Protein AF-A0A3D4EHJ5-F1 (afdb_monomer_lite)

Secondary structure (DSSP, 8-state):
-TTTS-SSHHHHHHHHHHHHHHHHHHHHHTTTT-SS-HHHHHHHH-TTSTTTT-HHHHHHH--HHHHHHHHHHTTHHHHHHHHHHHHH---HHHHH-GGGHHHHHHHHHHHHHHHHHHHHHT--HHHHHHHHHHTTT---

Foldseek 3Di:
DCPPVVDVVVPPVVVVVLVVQQVVQCVVVVQQAGQAHVVLVVLCCDPPHPCPVPVVSCVVRHHNVSVVCVCVVVCNVVVVVVVVVVVVDDCVVCVVDVVVVVVLVVLLVLLVVQLVVCVVVPDDNVVSNVRSVVSSVDDD

Radius of gyration: 19.11 Å; chains: 1; bounding box: 41×40×54 Å

Structure (mmCIF, N/CA/C/O backbone):
data_AF-A0A3D4EHJ5-F1
#
_entry.id   AF-A0A3D4EHJ5-F1
#
loop_
_atom_site.group_PDB
_atom_site.id
_atom_site.type_symbol
_atom_site.label_atom_id
_atom_site.label_alt_id
_atom_site.label_comp_id
_atom_site.label_asym_id
_atom_site.label_entity_id
_atom_site.label_seq_id
_atom_site.pdbx_PDB_ins_code
_atom_site.Cartn_x
_atom_site.Cartn_y
_atom_site.Cartn_z
_atom_site.occupancy
_atom_site.B_iso_or_equiv
_atom_site.auth_seq_id
_atom_site.auth_comp_id
_atom_site.auth_asym_id
_atom_site.auth_atom_id
_atom_site.pdbx_PDB_model_num
ATOM 1 N N . LEU A 1 1 ? -5.462 16.571 -2.598 1.00 85.75 1 LEU A N 1
ATOM 2 C CA . LEU A 1 1 ? -6.104 15.767 -1.530 1.00 85.75 1 LEU A CA 1
ATOM 3 C C . LEU A 1 1 ? -5.273 15.781 -0.246 1.00 85.75 1 LEU A C 1
ATOM 5 O O . LEU A 1 1 ? -5.742 16.367 0.719 1.00 85.75 1 LEU A O 1
ATOM 9 N N . GLY A 1 2 ? -4.035 15.278 -0.251 1.00 88.88 2 GLY A N 1
ATOM 10 C CA . GLY A 1 2 ? -3.183 15.242 0.952 1.00 88.88 2 GLY A CA 1
ATOM 11 C C . GLY A 1 2 ? -2.694 16.601 1.470 1.00 88.88 2 GLY A C 1
ATOM 12 O O . GLY A 1 2 ? -2.501 16.754 2.664 1.00 88.88 2 GLY A O 1
ATOM 13 N N . ILE A 1 3 ? -2.567 17.625 0.616 1.00 92.56 3 ILE A N 1
ATOM 14 C CA . ILE A 1 3 ? -2.065 18.952 1.035 1.00 92.56 3 ILE A CA 1
ATOM 15 C C . ILE A 1 3 ? -3.194 19.837 1.585 1.00 92.56 3 ILE A C 1
ATOM 17 O O . ILE A 1 3 ? -3.221 20.167 2.765 1.00 92.56 3 ILE A O 1
ATOM 21 N N . VAL A 1 4 ? -4.161 20.202 0.734 1.00 95.25 4 VAL A N 1
ATOM 22 C CA . VAL A 1 4 ? -5.230 21.150 1.109 1.00 95.25 4 VAL A CA 1
ATOM 23 C C . VAL A 1 4 ? -6.255 20.520 2.053 1.00 95.25 4 VAL A C 1
ATOM 25 O O . VAL A 1 4 ? -6.638 21.137 3.039 1.00 95.25 4 VAL A O 1
ATOM 28 N N . LYS A 1 5 ? -6.698 19.287 1.765 1.00 95.06 5 LYS A N 1
ATOM 29 C CA . LYS A 1 5 ? -7.722 18.592 2.566 1.00 95.06 5 LYS A CA 1
ATOM 30 C C . LYS A 1 5 ? -7.140 17.700 3.669 1.00 95.06 5 LYS A C 1
ATOM 32 O O . LYS A 1 5 ? -7.907 17.176 4.463 1.00 95.06 5 LYS A O 1
ATOM 37 N N . LYS A 1 6 ? -5.812 17.535 3.724 1.00 92.69 6 LYS A N 1
ATOM 38 C CA . LYS A 1 6 ? -5.093 16.773 4.762 1.00 92.69 6 LYS A CA 1
ATOM 39 C C . LYS A 1 6 ? -5.579 15.329 4.965 1.00 92.69 6 LYS A C 1
ATOM 41 O O . LYS A 1 6 ? -5.485 14.802 6.068 1.00 92.69 6 LYS A O 1
ATOM 46 N N . TYR A 1 7 ? -6.055 14.678 3.904 1.00 92.06 7 TYR A N 1
ATOM 47 C CA . TYR A 1 7 ? -6.291 13.232 3.931 1.00 92.06 7 TYR A CA 1
ATOM 48 C C . TYR A 1 7 ? -4.949 12.499 3.867 1.00 92.06 7 TYR A C 1
ATOM 50 O O . TYR A 1 7 ? -4.228 12.665 2.883 1.00 92.06 7 TYR A O 1
ATOM 58 N N . GLU A 1 8 ? -4.621 11.759 4.930 1.00 91.69 8 GLU A N 1
ATOM 59 C CA . GLU A 1 8 ? -3.414 10.925 5.081 1.00 91.69 8 GLU A CA 1
ATOM 60 C C . GLU A 1 8 ? -2.140 11.534 4.463 1.00 91.69 8 GLU A C 1
ATOM 62 O O . GLU A 1 8 ? -1.487 10.920 3.617 1.00 91.69 8 GLU A O 1
ATOM 67 N N . PRO A 1 9 ? -1.760 12.767 4.853 1.00 91.38 9 PRO A N 1
ATOM 68 C CA . PRO A 1 9 ? -0.708 13.525 4.175 1.00 91.38 9 PRO A CA 1
ATOM 69 C C . PRO A 1 9 ? 0.658 12.832 4.207 1.00 91.38 9 PRO A C 1
ATOM 71 O O . PRO A 1 9 ? 1.464 13.062 3.309 1.00 91.38 9 PRO A O 1
ATOM 74 N N . LEU A 1 10 ? 0.908 12.000 5.224 1.00 91.69 10 LEU A N 1
ATOM 75 C CA . LEU A 1 10 ? 2.172 11.288 5.414 1.00 91.69 10 LEU A CA 1
ATOM 76 C C . LEU A 1 10 ? 2.415 10.228 4.331 1.00 91.69 10 LEU A C 1
ATOM 78 O O . LEU A 1 10 ? 3.548 10.071 3.890 1.00 91.69 10 LEU A O 1
ATOM 82 N N . LEU A 1 11 ? 1.362 9.545 3.874 1.00 91.69 11 LEU A N 1
ATOM 83 C CA . LEU A 1 11 ? 1.463 8.492 2.859 1.00 91.69 11 LEU A CA 1
ATOM 84 C C . LEU A 1 11 ? 1.018 8.998 1.484 1.00 91.69 11 LEU A C 1
ATOM 86 O O . LEU A 1 11 ? 1.733 8.839 0.494 1.00 91.69 11 LEU A O 1
ATOM 90 N N . LEU A 1 12 ? -0.126 9.684 1.416 1.00 92.31 12 LEU A N 1
ATOM 91 C CA . LEU A 1 12 ? -0.768 10.058 0.155 1.00 92.31 12 LEU A CA 1
ATOM 92 C C . LEU A 1 12 ? 0.084 11.022 -0.683 1.00 92.31 12 LEU A C 1
ATOM 94 O O . LEU A 1 12 ? 0.100 10.933 -1.909 1.00 92.31 12 LEU A O 1
ATOM 98 N N . CYS A 1 13 ? 0.799 11.951 -0.042 1.00 94.19 13 CYS A N 1
ATOM 99 C CA . CYS A 1 13 ? 1.678 12.880 -0.754 1.00 94.19 13 CYS A CA 1
ATOM 100 C C . CYS A 1 13 ? 2.882 12.157 -1.374 1.00 94.19 13 CYS A C 1
ATOM 102 O O . CYS A 1 13 ? 3.233 12.448 -2.517 1.00 94.19 13 CYS A O 1
ATOM 104 N N . GLY A 1 14 ? 3.475 11.198 -0.652 1.00 92.56 14 GLY A N 1
ATOM 105 C CA . GLY A 1 14 ? 4.577 10.379 -1.157 1.00 92.56 14 GLY A CA 1
ATOM 106 C C . GLY A 1 14 ? 4.144 9.510 -2.336 1.00 92.56 14 GLY A C 1
ATOM 107 O O . GLY A 1 14 ? 4.797 9.526 -3.377 1.00 92.56 14 GLY A O 1
ATOM 108 N N . ILE A 1 15 ? 2.991 8.841 -2.214 1.00 93.38 15 ILE A N 1
ATOM 109 C CA . ILE A 1 15 ? 2.397 8.037 -3.293 1.00 93.38 15 ILE A CA 1
ATOM 110 C C . ILE A 1 15 ? 2.151 8.903 -4.534 1.00 93.38 15 ILE A C 1
ATOM 112 O O . ILE A 1 15 ? 2.597 8.558 -5.625 1.00 93.38 15 ILE A O 1
ATOM 116 N N . ALA A 1 16 ? 1.498 10.059 -4.374 1.00 94.00 16 ALA A N 1
ATOM 117 C CA . ALA A 1 16 ? 1.187 10.944 -5.495 1.00 94.00 16 ALA A CA 1
ATOM 118 C C . ALA A 1 16 ? 2.447 11.455 -6.212 1.00 94.00 16 ALA A C 1
ATOM 120 O O . ALA A 1 16 ? 2.472 11.528 -7.441 1.00 94.00 16 ALA A O 1
ATOM 121 N N . PHE A 1 17 ? 3.499 11.790 -5.461 1.00 94.12 17 PHE A N 1
ATOM 122 C CA . PHE A 1 17 ? 4.767 12.222 -6.040 1.00 94.12 17 PHE A CA 1
ATOM 123 C C . PHE A 1 17 ? 5.495 11.077 -6.757 1.00 94.12 17 PHE A C 1
ATOM 125 O O . PHE A 1 17 ? 5.999 11.275 -7.860 1.00 94.12 17 PHE A O 1
ATOM 132 N N . GLY A 1 18 ? 5.479 9.867 -6.190 1.00 92.25 18 GLY A N 1
ATOM 133 C CA . GLY A 1 18 ? 5.988 8.665 -6.852 1.00 92.25 18 GLY A CA 1
ATOM 134 C C . GLY A 1 18 ? 5.282 8.410 -8.184 1.00 92.25 18 GLY A C 1
ATOM 135 O O . GLY A 1 18 ? 5.942 8.287 -9.211 1.00 92.25 18 GLY A O 1
ATOM 136 N N . CYS A 1 19 ? 3.944 8.449 -8.197 1.00 91.88 19 CYS A N 1
ATOM 137 C CA . CYS A 1 19 ? 3.161 8.326 -9.427 1.00 91.88 19 CYS A CA 1
ATOM 138 C C . CYS A 1 19 ? 3.532 9.398 -10.462 1.00 91.88 19 CYS A C 1
ATOM 140 O O . CYS A 1 19 ? 3.676 9.075 -11.640 1.00 91.88 19 CYS A O 1
ATOM 142 N N . LEU A 1 20 ? 3.710 10.658 -10.048 1.00 92.75 20 LEU A N 1
ATOM 143 C CA . LEU A 1 20 ? 4.134 11.735 -10.947 1.00 92.75 20 LEU A CA 1
ATOM 144 C C . LEU A 1 20 ? 5.482 11.407 -11.608 1.00 92.75 20 LEU A C 1
ATOM 146 O O . LEU A 1 20 ? 5.600 11.505 -12.827 1.00 92.75 20 LEU A O 1
ATOM 150 N N . LEU A 1 21 ? 6.478 10.998 -10.818 1.00 90.75 21 LEU A N 1
ATOM 151 C CA . LEU A 1 21 ? 7.820 10.681 -11.311 1.00 90.75 21 LEU A CA 1
ATOM 152 C C . LEU A 1 21 ? 7.841 9.455 -12.229 1.00 90.75 21 LEU A C 1
ATOM 154 O O . LEU A 1 21 ? 8.483 9.504 -13.280 1.00 90.75 21 LEU A O 1
ATOM 158 N N . SER A 1 22 ? 7.117 8.386 -11.884 1.00 88.88 22 SER A N 1
ATOM 159 C CA . SER A 1 22 ? 7.006 7.200 -12.741 1.00 88.88 22 SER A CA 1
ATOM 160 C C . SER A 1 22 ? 6.446 7.569 -14.117 1.00 88.88 22 SER A C 1
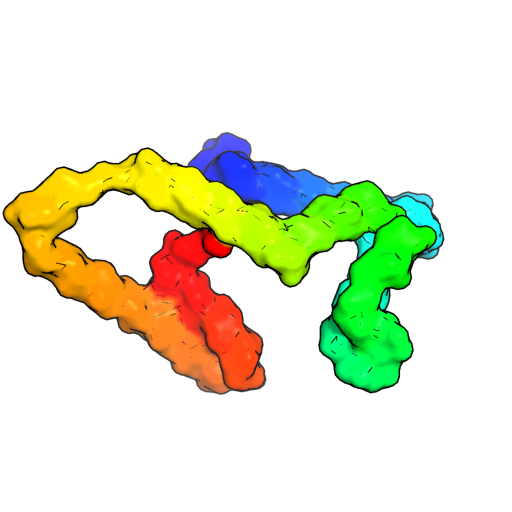ATOM 162 O O . SER A 1 22 ? 7.047 7.233 -15.132 1.00 88.88 22 SER A O 1
ATOM 164 N N . ASN A 1 23 ? 5.358 8.346 -14.170 1.00 88.00 23 ASN A N 1
ATOM 165 C CA . ASN A 1 23 ? 4.738 8.743 -15.439 1.00 88.00 23 ASN A CA 1
ATOM 166 C C . ASN A 1 23 ? 5.593 9.747 -16.232 1.00 88.00 23 ASN A C 1
ATOM 168 O O . ASN A 1 23 ? 5.721 9.627 -17.450 1.00 88.00 23 ASN A O 1
ATOM 172 N N . LEU A 1 24 ? 6.199 10.733 -15.559 1.00 87.44 24 LEU A N 1
ATOM 173 C CA . LEU A 1 24 ? 7.028 11.743 -16.219 1.00 87.44 24 LEU A CA 1
ATOM 174 C C . LEU A 1 24 ? 8.302 11.133 -16.812 1.00 87.44 24 LEU A C 1
ATOM 176 O O . LEU A 1 24 ? 8.671 11.462 -17.937 1.00 87.44 24 LEU A O 1
ATOM 180 N N . SER A 1 25 ? 8.965 10.241 -16.072 1.00 83.94 25 SER A N 1
ATOM 181 C CA . SER A 1 25 ? 10.191 9.589 -16.546 1.00 83.94 25 SER A CA 1
ATOM 182 C C . SER A 1 25 ? 9.942 8.718 -17.776 1.00 83.94 25 SER A C 1
ATOM 184 O O . SER A 1 25 ? 10.738 8.750 -18.710 1.00 83.94 25 SER A O 1
ATOM 186 N N . TYR A 1 26 ? 8.797 8.037 -17.832 1.00 79.75 26 TYR A N 1
ATOM 187 C CA . TYR A 1 26 ? 8.392 7.264 -19.001 1.00 79.75 26 TYR A CA 1
ATOM 188 C C . TYR A 1 26 ? 8.133 8.161 -20.224 1.00 79.75 26 TYR A C 1
ATOM 190 O O . TYR A 1 26 ? 8.535 7.833 -21.339 1.00 79.75 26 TYR A O 1
ATOM 198 N N . PHE A 1 27 ? 7.524 9.335 -20.013 1.00 76.50 27 PHE A N 1
ATOM 199 C CA . PHE A 1 27 ? 7.245 10.304 -21.077 1.00 76.50 27 PHE A CA 1
ATOM 200 C C . PHE A 1 27 ? 8.510 10.976 -21.637 1.00 76.50 27 PHE A C 1
ATOM 202 O O . PHE A 1 27 ? 8.620 11.172 -22.844 1.00 76.50 27 PHE A O 1
ATOM 209 N N . VAL A 1 28 ? 9.465 11.339 -20.774 1.00 72.81 28 VAL A N 1
ATOM 210 C CA . VAL A 1 28 ? 10.684 12.070 -21.172 1.00 72.81 28 VAL A CA 1
ATOM 211 C C . VAL A 1 28 ? 11.787 11.127 -21.668 1.00 72.81 28 VAL A C 1
ATOM 213 O O . VAL A 1 28 ? 12.533 11.491 -22.572 1.00 72.81 28 VAL A O 1
ATOM 216 N N . GLY A 1 29 ? 11.894 9.929 -21.089 1.00 65.12 29 GLY A N 1
ATOM 217 C CA . GLY A 1 29 ? 12.976 8.977 -21.353 1.00 65.12 29 GLY A CA 1
ATOM 218 C C . GLY A 1 29 ? 12.689 7.921 -22.423 1.00 65.12 29 GLY A C 1
ATOM 219 O O . GLY A 1 29 ? 13.567 7.104 -22.670 1.00 65.12 29 GLY A O 1
ATOM 220 N N . GLN A 1 30 ? 11.488 7.906 -23.021 1.00 68.00 30 GLN A N 1
ATOM 221 C CA . GLN A 1 30 ? 11.042 6.879 -23.983 1.00 68.00 30 GLN A CA 1
ATOM 222 C C . GLN A 1 30 ? 11.288 5.428 -23.513 1.00 68.00 30 GLN A C 1
ATOM 224 O O . GLN A 1 30 ? 11.610 4.558 -24.314 1.00 68.00 30 GLN A O 1
ATOM 229 N N . GLY A 1 31 ? 11.135 5.158 -22.215 1.00 67.12 31 GLY A N 1
ATOM 230 C CA . GLY A 1 31 ? 11.281 3.817 -21.636 1.00 67.12 31 GLY A CA 1
ATOM 231 C C . GLY A 1 31 ? 12.712 3.429 -21.246 1.00 67.12 31 GLY A C 1
ATOM 232 O O . GLY A 1 31 ? 12.887 2.934 -20.144 1.00 67.12 31 GLY A O 1
ATOM 233 N N . ASP A 1 32 ? 13.733 3.734 -22.055 1.00 69.94 32 ASP A N 1
ATOM 234 C CA . ASP A 1 32 ? 15.107 3.225 -21.835 1.00 69.94 32 ASP A CA 1
ATOM 235 C C . ASP A 1 32 ? 15.810 3.775 -20.577 1.00 69.94 32 ASP A C 1
ATOM 237 O O . ASP A 1 32 ? 16.731 3.156 -20.053 1.00 69.94 32 ASP A O 1
ATOM 241 N N . ASN A 1 33 ? 15.407 4.955 -20.095 1.00 77.94 33 ASN A N 1
ATOM 242 C CA . ASN A 1 33 ? 15.935 5.571 -18.868 1.00 77.94 33 ASN A CA 1
ATOM 243 C C . ASN A 1 33 ? 14.806 5.950 -17.898 1.00 77.94 33 ASN A C 1
ATOM 245 O O . ASN A 1 33 ? 14.851 7.006 -17.253 1.00 77.94 33 ASN A O 1
ATOM 249 N N . ALA A 1 34 ? 13.745 5.142 -17.838 1.00 87.44 34 ALA A N 1
ATOM 250 C CA . ALA A 1 34 ? 12.650 5.404 -16.918 1.00 87.44 34 ALA A CA 1
ATOM 251 C C . ALA A 1 34 ? 13.120 5.261 -15.460 1.00 87.44 34 ALA A C 1
ATOM 253 O O . ALA A 1 34 ? 14.057 4.538 -15.129 1.00 87.44 34 ALA A O 1
ATOM 254 N N . LEU A 1 35 ? 12.465 5.972 -14.541 1.00 89.62 35 LEU A N 1
ATOM 255 C CA . LEU A 1 35 ? 12.742 5.791 -13.116 1.00 89.62 35 LEU A CA 1
ATOM 256 C C . LEU A 1 35 ? 12.087 4.512 -12.575 1.00 89.62 35 LEU A C 1
ATOM 258 O O . LEU A 1 35 ? 12.525 4.020 -11.540 1.00 89.62 35 LEU A O 1
ATOM 262 N N . TYR A 1 36 ? 11.049 4.016 -13.254 1.00 91.31 36 TYR A N 1
ATOM 263 C CA . TYR A 1 36 ? 10.292 2.808 -12.935 1.00 91.31 36 TYR A CA 1
ATOM 264 C C . TYR A 1 36 ? 9.980 2.040 -14.224 1.00 91.31 36 TYR A C 1
ATOM 266 O O . TYR A 1 36 ? 9.463 2.648 -15.164 1.00 91.31 36 TYR A O 1
ATOM 274 N N . HIS A 1 37 ? 10.226 0.731 -14.235 1.00 91.94 37 HIS A N 1
ATOM 275 C CA . HIS A 1 37 ? 10.087 -0.142 -15.405 1.00 91.94 37 HIS A CA 1
ATOM 276 C C . HIS A 1 37 ? 9.047 -1.246 -15.138 1.00 91.94 37 HIS A C 1
ATOM 278 O O . HIS A 1 37 ? 9.376 -2.288 -14.557 1.00 91.94 37 HIS A O 1
ATOM 284 N N . PRO A 1 38 ? 7.770 -1.056 -15.528 1.00 89.31 38 PRO A N 1
ATOM 285 C CA . PRO A 1 38 ? 6.702 -2.031 -15.285 1.00 89.31 38 PRO A CA 1
ATOM 286 C C . PRO A 1 38 ? 6.996 -3.432 -15.844 1.00 89.31 38 PRO A C 1
ATOM 288 O O . PRO A 1 38 ? 6.637 -4.438 -15.232 1.00 89.31 38 PRO A O 1
ATOM 291 N N . GLU A 1 39 ? 7.668 -3.504 -16.990 1.00 90.75 39 GLU A N 1
ATOM 292 C CA . GLU A 1 39 ? 8.033 -4.734 -17.691 1.00 90.75 39 GLU A CA 1
ATOM 293 C C . GLU A 1 39 ? 8.957 -5.642 -16.874 1.00 90.75 39 GLU A C 1
ATOM 295 O O . GLU A 1 39 ? 8.774 -6.861 -16.885 1.00 90.75 39 GLU A O 1
ATOM 300 N N . LEU A 1 40 ? 9.885 -5.067 -16.102 1.00 92.62 40 LEU A N 1
ATOM 301 C CA . LEU A 1 40 ? 10.763 -5.832 -15.218 1.00 92.62 40 LEU A CA 1
ATOM 302 C C . LEU A 1 40 ? 9.949 -6.543 -14.129 1.00 92.62 40 LEU A C 1
ATOM 304 O O . LEU A 1 40 ? 10.191 -7.709 -13.819 1.00 92.62 40 LEU A O 1
ATOM 308 N N . TRP A 1 41 ? 8.934 -5.869 -13.586 1.00 93.38 41 TRP A N 1
ATOM 309 C CA . TRP A 1 41 ? 8.060 -6.427 -12.553 1.00 93.38 41 TRP A CA 1
ATOM 310 C C . TRP A 1 41 ? 7.039 -7.419 -13.101 1.00 93.38 41 TRP A C 1
ATOM 312 O O . TRP A 1 41 ? 6.692 -8.371 -12.403 1.00 93.38 41 TRP A O 1
ATOM 322 N N . ALA A 1 42 ? 6.589 -7.240 -14.344 1.00 92.88 42 ALA A N 1
ATOM 323 C CA . ALA A 1 42 ? 5.767 -8.231 -15.030 1.00 92.88 42 ALA A CA 1
ATOM 324 C C . ALA A 1 42 ? 6.546 -9.545 -15.212 1.00 92.88 42 ALA A C 1
ATOM 326 O O . ALA A 1 42 ? 6.064 -10.605 -14.822 1.00 92.88 42 ALA A O 1
ATOM 327 N N . GLN A 1 43 ? 7.791 -9.461 -15.694 1.00 93.69 43 GLN A N 1
ATOM 328 C CA . GLN A 1 43 ? 8.692 -10.612 -15.830 1.00 93.69 43 GLN A CA 1
ATOM 329 C C . GLN A 1 43 ? 9.071 -11.249 -14.491 1.00 93.69 43 GLN A C 1
ATOM 331 O O . GLN A 1 43 ? 9.358 -12.442 -14.448 1.00 93.69 43 GLN A O 1
ATOM 336 N N . PHE A 1 44 ? 9.104 -10.464 -13.412 1.00 94.25 44 PHE A N 1
ATOM 337 C CA . PHE A 1 44 ? 9.395 -10.961 -12.070 1.00 94.25 44 PHE A CA 1
ATOM 338 C C . PHE A 1 44 ? 8.270 -11.852 -11.526 1.00 94.25 44 PHE A C 1
ATOM 340 O O . PHE A 1 44 ? 8.558 -12.789 -10.788 1.00 94.25 44 PHE A O 1
ATOM 347 N N . ILE A 1 45 ? 7.009 -11.557 -11.860 1.00 91.19 45 ILE A N 1
ATOM 348 C CA . ILE A 1 45 ? 5.822 -12.263 -11.341 1.00 91.19 45 ILE A CA 1
ATOM 349 C C . ILE A 1 45 ? 5.373 -13.397 -12.278 1.00 91.19 45 ILE A C 1
ATOM 351 O O . ILE A 1 45 ? 4.715 -14.332 -11.833 1.00 91.19 45 ILE A O 1
ATOM 355 N N . ASP A 1 46 ? 5.728 -13.335 -13.560 1.00 93.12 46 ASP A N 1
ATOM 356 C CA . ASP A 1 46 ? 5.398 -14.366 -14.544 1.00 93.12 46 ASP A CA 1
ATOM 357 C C . ASP A 1 46 ? 6.207 -15.654 -14.317 1.00 93.12 46 ASP A C 1
ATOM 359 O O . ASP A 1 46 ? 7.421 -15.681 -14.504 1.00 93.12 46 ASP A O 1
ATOM 363 N N . GLU A 1 47 ? 5.521 -16.740 -13.957 1.00 91.81 47 GLU A N 1
ATOM 364 C CA . GLU A 1 47 ? 6.116 -18.066 -13.731 1.00 91.81 47 GLU A CA 1
ATOM 365 C C . GLU A 1 47 ? 6.794 -18.650 -14.981 1.00 91.81 47 GLU A C 1
ATOM 367 O O . GLU A 1 47 ? 7.665 -19.513 -14.873 1.00 91.81 47 GLU A O 1
ATOM 372 N N . THR A 1 48 ? 6.408 -18.193 -16.176 1.00 94.00 48 THR A N 1
ATOM 373 C CA . THR A 1 48 ? 6.980 -18.655 -17.450 1.00 94.00 48 THR A CA 1
ATOM 374 C C . THR A 1 48 ? 8.229 -17.877 -17.864 1.00 94.00 48 THR A C 1
ATOM 376 O O . THR A 1 48 ? 8.956 -18.292 -18.771 1.00 94.00 48 THR A O 1
ATOM 379 N N . SER A 1 49 ? 8.508 -16.763 -17.186 1.00 92.88 49 SER A N 1
ATOM 380 C CA . SER A 1 49 ? 9.656 -15.908 -17.454 1.00 92.88 49 SER A CA 1
ATOM 381 C C . SER A 1 49 ? 10.953 -16.537 -16.928 1.00 92.88 49 SER A C 1
ATOM 383 O O . SER A 1 49 ? 11.000 -17.011 -15.790 1.00 92.88 49 SER A O 1
ATOM 385 N N . PRO A 1 50 ? 12.072 -16.457 -17.676 1.00 91.94 50 PRO A N 1
ATOM 386 C CA . PRO A 1 50 ? 13.388 -16.859 -17.169 1.00 91.94 50 PRO A CA 1
ATOM 387 C C . PRO A 1 50 ? 13.872 -15.981 -16.000 1.00 91.94 50 PRO A C 1
ATOM 389 O O . PRO A 1 50 ? 14.861 -16.310 -15.347 1.00 91.94 50 PRO A O 1
ATOM 392 N N . TYR A 1 51 ? 13.188 -14.863 -15.742 1.00 93.00 51 TYR A N 1
ATOM 393 C CA . TYR A 1 51 ? 13.485 -13.910 -14.676 1.00 93.00 51 TYR A CA 1
ATOM 394 C C . TYR A 1 51 ? 12.484 -13.971 -13.517 1.00 93.00 51 TYR A C 1
ATOM 396 O O . TYR A 1 51 ? 12.466 -13.055 -12.690 1.00 93.00 51 TYR A O 1
ATOM 404 N N . TYR A 1 52 ? 11.678 -15.036 -13.433 1.00 93.44 52 TYR A N 1
ATOM 405 C CA . TYR A 1 52 ? 10.755 -15.256 -12.324 1.00 93.44 52 TYR A CA 1
ATOM 406 C C . TYR A 1 52 ? 11.480 -15.129 -10.974 1.00 93.44 52 TYR A C 1
ATOM 408 O O . TYR A 1 52 ? 12.482 -15.799 -10.717 1.00 93.44 52 TYR A O 1
ATOM 416 N N . HIS A 1 53 ? 11.008 -14.206 -10.135 1.00 92.62 53 HIS A N 1
ATOM 417 C CA . HIS A 1 53 ? 11.600 -13.841 -8.843 1.00 92.62 53 HIS A CA 1
ATOM 418 C C . HIS A 1 53 ? 13.105 -13.478 -8.856 1.00 92.62 53 HIS A C 1
ATOM 420 O O . HIS A 1 53 ? 13.786 -13.552 -7.829 1.00 92.62 53 HIS A O 1
ATOM 426 N N . SER A 1 54 ? 13.649 -13.033 -9.994 1.00 94.38 54 SER A N 1
ATOM 427 C CA . SER A 1 54 ? 15.064 -12.667 -10.111 1.00 94.38 54 SER A CA 1
ATOM 428 C C . SER A 1 54 ? 15.319 -11.201 -9.758 1.00 94.38 54 SER A C 1
ATOM 430 O O . SER A 1 54 ? 15.276 -10.312 -10.610 1.00 94.38 54 SER A O 1
ATOM 432 N N . TYR A 1 55 ? 15.680 -10.933 -8.501 1.00 92.56 55 TYR A N 1
ATOM 433 C CA . TYR A 1 55 ? 16.128 -9.595 -8.090 1.00 92.56 55 TYR A CA 1
ATOM 434 C C . TYR A 1 55 ? 17.420 -9.150 -8.793 1.00 92.56 55 TYR A C 1
ATOM 436 O O . TYR A 1 55 ? 17.618 -7.956 -8.991 1.00 92.56 55 TYR A O 1
ATOM 444 N N . GLY A 1 56 ? 18.283 -10.083 -9.214 1.00 93.00 56 GLY A N 1
ATOM 445 C CA . GLY A 1 56 ? 19.509 -9.753 -9.953 1.00 93.00 56 GLY A CA 1
ATOM 446 C C . GLY A 1 56 ? 19.226 -9.121 -11.319 1.00 93.00 56 GLY A C 1
ATOM 447 O O . GLY A 1 56 ? 19.909 -8.176 -11.718 1.00 93.00 56 GLY A O 1
ATOM 448 N N . HIS A 1 57 ? 18.180 -9.598 -12.004 1.00 92.81 57 HIS A N 1
ATOM 449 C CA . HIS A 1 57 ? 17.699 -9.015 -13.260 1.00 92.81 57 HIS A CA 1
ATOM 450 C C . HIS A 1 57 ? 17.134 -7.609 -13.052 1.00 92.81 57 HIS A C 1
ATOM 452 O O . HIS A 1 57 ? 17.475 -6.702 -13.810 1.00 92.81 57 HIS A O 1
ATOM 458 N N . ILE A 1 58 ? 16.360 -7.411 -11.975 1.00 93.44 58 ILE A N 1
ATOM 459 C CA . ILE A 1 58 ? 15.886 -6.080 -11.574 1.00 93.44 58 ILE A CA 1
ATOM 460 C C . ILE A 1 58 ? 17.081 -5.155 -11.341 1.00 93.44 58 ILE A C 1
ATOM 462 O O . ILE A 1 58 ? 17.198 -4.141 -12.007 1.00 93.44 58 ILE A O 1
ATOM 466 N N . MET A 1 59 ? 18.016 -5.517 -10.462 1.00 92.75 59 MET A N 1
ATOM 467 C CA . MET A 1 59 ? 19.134 -4.644 -10.076 1.00 92.75 59 MET A CA 1
ATOM 468 C C . MET A 1 59 ? 20.056 -4.256 -11.238 1.00 92.75 59 MET A C 1
ATOM 470 O O . MET A 1 59 ? 20.717 -3.225 -11.166 1.00 92.75 59 MET A O 1
ATOM 474 N N . SER A 1 60 ? 20.109 -5.074 -12.289 1.00 92.50 60 SER A N 1
ATOM 475 C CA . SER A 1 60 ? 20.948 -4.820 -13.463 1.00 92.50 60 SER A CA 1
ATOM 476 C C . SER A 1 60 ? 20.307 -3.846 -14.459 1.00 92.50 60 SER A C 1
ATOM 478 O O . SER A 1 60 ? 21.031 -3.220 -15.226 1.00 92.50 60 SER A O 1
ATOM 480 N N . ASN A 1 61 ? 18.976 -3.707 -14.441 1.00 91.19 61 ASN A N 1
ATOM 481 C CA . ASN A 1 61 ? 18.209 -2.907 -15.408 1.00 91.19 61 ASN 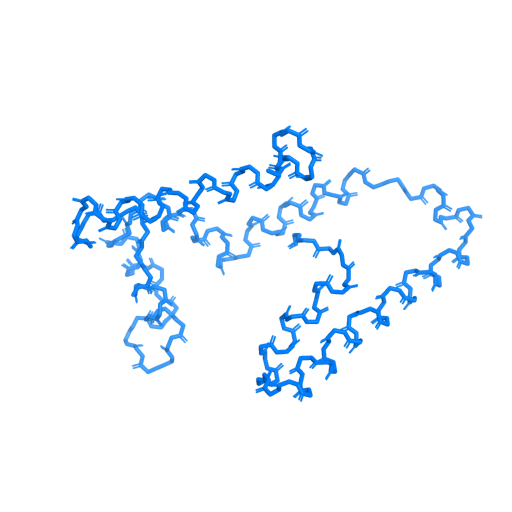A CA 1
ATOM 482 C C . ASN A 1 61 ? 17.288 -1.861 -14.740 1.00 91.19 61 ASN A C 1
ATOM 484 O O . ASN A 1 61 ? 16.536 -1.172 -15.418 1.00 91.19 61 ASN A O 1
ATOM 488 N N . ALA A 1 62 ? 17.311 -1.761 -13.411 1.00 91.00 62 ALA A N 1
ATOM 489 C CA . ALA A 1 62 ? 16.407 -0.937 -12.617 1.00 91.00 62 ALA A CA 1
ATOM 490 C C . ALA A 1 62 ? 16.705 0.563 -12.717 1.00 91.00 62 ALA A C 1
ATOM 492 O O . ALA A 1 62 ? 17.855 1.000 -12.629 1.00 91.00 62 ALA A O 1
ATOM 493 N N . GLY A 1 63 ? 15.635 1.358 -12.753 1.00 91.50 63 GLY A N 1
ATOM 494 C CA . GLY A 1 63 ? 15.669 2.777 -12.425 1.00 91.50 63 GLY A CA 1
ATOM 495 C C . GLY A 1 63 ? 15.627 3.016 -10.910 1.00 91.50 63 GLY A C 1
ATOM 496 O O . GLY A 1 63 ? 15.475 2.099 -10.100 1.00 91.50 63 GLY A O 1
ATOM 497 N N . LEU A 1 64 ? 15.733 4.281 -10.493 1.00 91.31 64 LEU A N 1
ATOM 498 C CA . LEU A 1 64 ? 15.757 4.650 -9.070 1.00 91.31 64 LEU A CA 1
ATOM 499 C C . LEU A 1 64 ? 14.519 4.162 -8.291 1.00 91.31 64 LEU A C 1
ATOM 501 O O . LEU A 1 64 ? 14.647 3.688 -7.164 1.00 91.31 64 LEU A O 1
ATOM 505 N N . LEU A 1 65 ? 13.319 4.290 -8.866 1.00 93.56 65 LEU A N 1
ATOM 506 C CA . LEU A 1 65 ? 12.080 3.883 -8.199 1.00 93.56 65 LEU A CA 1
ATOM 507 C C . LEU A 1 65 ? 11.912 2.361 -8.190 1.00 93.56 65 LEU A C 1
ATOM 509 O O . LEU A 1 65 ? 11.308 1.843 -7.254 1.00 93.56 65 LEU A O 1
ATOM 513 N N . ASP A 1 66 ? 12.486 1.637 -9.155 1.00 93.81 66 ASP A N 1
ATOM 514 C CA . ASP A 1 66 ? 12.528 0.170 -9.121 1.00 93.81 66 ASP A CA 1
ATOM 515 C C . ASP A 1 66 ? 13.344 -0.330 -7.922 1.00 93.81 66 ASP A C 1
ATOM 517 O O . ASP A 1 66 ? 12.897 -1.223 -7.203 1.00 93.81 66 ASP A O 1
ATOM 521 N N . PHE A 1 67 ? 14.491 0.295 -7.630 1.00 93.94 67 PHE A N 1
ATOM 522 C CA . PHE A 1 67 ? 15.283 -0.045 -6.442 1.00 93.94 67 PHE A CA 1
ATOM 523 C C . PHE A 1 67 ? 14.490 0.124 -5.144 1.00 93.94 67 PHE A C 1
ATOM 525 O O . PHE A 1 67 ? 14.552 -0.740 -4.269 1.00 93.94 67 PHE A O 1
ATOM 532 N N . PHE A 1 68 ? 13.705 1.195 -5.016 1.00 94.06 68 PHE A N 1
ATOM 533 C CA . PHE A 1 68 ? 12.813 1.346 -3.866 1.00 94.06 68 PHE A CA 1
ATOM 534 C C . PHE A 1 68 ? 11.683 0.310 -3.882 1.00 94.06 68 PHE A C 1
ATOM 536 O O . PHE A 1 68 ? 11.322 -0.235 -2.840 1.00 94.06 68 PHE A O 1
ATOM 543 N N . TYR A 1 69 ? 11.149 -0.034 -5.051 1.00 94.38 69 TYR A N 1
ATOM 544 C CA . TYR A 1 69 ? 10.071 -1.011 -5.158 1.00 94.38 69 TYR A CA 1
ATOM 545 C C . TYR A 1 69 ? 10.501 -2.443 -4.787 1.00 94.38 69 TYR A C 1
ATOM 547 O O . TYR A 1 69 ? 9.662 -3.223 -4.332 1.00 94.38 69 TYR A O 1
ATOM 555 N N . ILE A 1 70 ? 11.802 -2.771 -4.834 1.00 95.06 70 ILE A N 1
ATOM 556 C CA . ILE A 1 70 ? 12.343 -4.013 -4.243 1.00 95.06 70 ILE A CA 1
ATOM 557 C C . ILE A 1 70 ? 11.945 -4.127 -2.767 1.00 95.06 70 ILE A C 1
ATOM 559 O O . ILE A 1 70 ? 11.496 -5.188 -2.340 1.00 95.06 70 ILE A O 1
ATOM 563 N N . GLY A 1 71 ? 12.042 -3.042 -1.992 1.00 94.25 71 GLY A N 1
ATOM 564 C CA . GLY A 1 71 ? 11.670 -3.039 -0.573 1.00 94.25 71 GLY A CA 1
ATOM 565 C C . GLY A 1 71 ? 10.180 -3.299 -0.334 1.00 94.25 71 GLY A C 1
ATOM 566 O O . GLY A 1 71 ? 9.814 -3.876 0.690 1.00 94.25 71 GLY A O 1
ATOM 567 N N . VAL A 1 72 ? 9.325 -2.941 -1.297 1.00 93.38 72 VAL A N 1
ATOM 568 C CA . VAL A 1 72 ? 7.893 -3.274 -1.282 1.00 93.38 72 VAL A CA 1
ATOM 569 C C . VAL A 1 72 ? 7.686 -4.749 -1.625 1.00 93.38 72 VAL A C 1
ATOM 571 O O . VAL A 1 72 ? 7.023 -5.461 -0.878 1.00 93.38 72 VAL A O 1
ATOM 574 N N . LYS A 1 73 ? 8.290 -5.240 -2.715 1.00 92.12 73 LYS A N 1
ATOM 575 C CA . LYS A 1 73 ? 8.132 -6.633 -3.171 1.00 92.12 73 LYS A CA 1
ATOM 576 C C . LYS A 1 73 ? 8.756 -7.664 -2.239 1.00 92.12 73 LYS A C 1
ATOM 578 O O . LYS A 1 73 ? 8.242 -8.770 -2.144 1.00 92.12 73 LYS A O 1
ATOM 583 N N . ALA A 1 74 ? 9.824 -7.305 -1.538 1.00 93.50 74 ALA A N 1
ATOM 584 C CA . ALA A 1 74 ? 10.422 -8.129 -0.493 1.00 93.50 74 ALA A CA 1
ATOM 585 C C . ALA A 1 74 ? 9.657 -8.055 0.846 1.00 93.50 74 ALA A C 1
ATOM 587 O O . ALA A 1 74 ? 10.062 -8.696 1.811 1.00 93.50 74 ALA A O 1
ATOM 588 N N . GLY A 1 75 ? 8.588 -7.252 0.941 1.00 92.94 75 GLY A N 1
ATOM 589 C CA . GLY A 1 75 ? 7.799 -7.089 2.166 1.00 92.94 75 GLY A CA 1
ATOM 590 C C . GLY A 1 75 ? 8.509 -6.317 3.283 1.00 92.94 75 GLY A C 1
ATOM 591 O O . GLY A 1 75 ? 8.017 -6.287 4.409 1.00 92.94 75 GLY A O 1
ATOM 592 N N . ILE A 1 76 ? 9.643 -5.670 2.996 1.00 95.69 76 ILE A N 1
ATOM 593 C CA . ILE A 1 76 ? 10.461 -4.967 3.992 1.00 95.69 76 ILE A CA 1
ATOM 594 C C . ILE A 1 76 ? 9.745 -3.702 4.469 1.00 95.69 76 ILE A C 1
ATOM 596 O O . ILE A 1 76 ? 9.556 -3.521 5.669 1.00 95.69 76 ILE A O 1
ATOM 600 N N . TYR A 1 77 ? 9.329 -2.825 3.551 1.00 94.94 77 TYR A N 1
ATOM 601 C CA . TYR A 1 77 ? 8.708 -1.553 3.938 1.00 94.94 77 TYR A CA 1
ATOM 602 C C . TYR A 1 77 ? 7.346 -1.720 4.619 1.00 94.94 77 TYR A C 1
ATOM 604 O O . TYR A 1 77 ? 7.188 -1.129 5.687 1.00 94.94 77 TYR A O 1
ATOM 612 N N . PRO A 1 78 ? 6.405 -2.539 4.100 1.00 93.62 78 PRO A N 1
ATOM 613 C CA . PRO A 1 78 ? 5.147 -2.815 4.795 1.00 93.62 78 PRO A CA 1
ATOM 614 C C . PRO A 1 78 ? 5.376 -3.315 6.228 1.00 93.62 78 PRO A C 1
ATOM 616 O O . PRO A 1 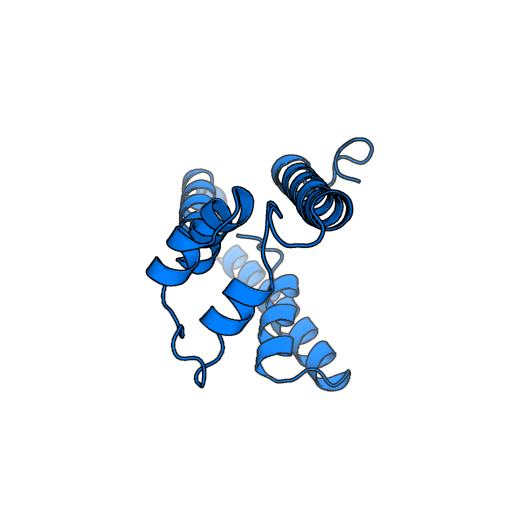78 ? 4.893 -2.713 7.183 1.00 93.62 78 PRO A O 1
ATOM 619 N N . SER A 1 79 ? 6.244 -4.321 6.402 1.00 94.75 79 SER A N 1
ATOM 620 C CA . SER A 1 79 ? 6.537 -4.900 7.721 1.00 94.75 79 SER A CA 1
ATOM 621 C C . SER A 1 79 ? 7.168 -3.900 8.693 1.00 94.75 79 SER A C 1
ATOM 623 O O . SER A 1 79 ? 6.825 -3.884 9.874 1.00 94.75 79 SER A O 1
ATOM 625 N N . LEU A 1 80 ? 8.091 -3.053 8.224 1.00 96.06 80 LEU A N 1
ATOM 626 C CA . LEU A 1 80 ? 8.724 -2.032 9.066 1.00 96.06 80 LEU A CA 1
ATOM 627 C C . LEU A 1 80 ? 7.748 -0.921 9.464 1.00 96.06 80 LEU A C 1
ATOM 629 O O . LEU A 1 80 ? 7.789 -0.452 10.602 1.00 96.06 80 LEU A O 1
ATOM 633 N N . ILE A 1 81 ? 6.865 -0.506 8.553 1.00 94.56 81 ILE A N 1
ATOM 634 C CA . ILE A 1 81 ? 5.821 0.473 8.865 1.00 94.56 81 ILE A CA 1
ATOM 635 C C . ILE A 1 81 ? 4.846 -0.133 9.881 1.00 94.56 81 ILE A C 1
ATOM 637 O O . ILE A 1 81 ? 4.546 0.517 10.881 1.00 94.56 81 ILE A O 1
ATOM 641 N N . PHE A 1 82 ? 4.432 -1.388 9.691 1.00 94.25 82 PHE A N 1
ATOM 642 C CA . PHE A 1 82 ? 3.540 -2.095 10.610 1.00 94.25 82 PHE A CA 1
ATOM 643 C C . PHE A 1 82 ? 4.156 -2.273 12.006 1.00 94.25 82 PHE A C 1
ATOM 645 O O . PHE A 1 82 ? 3.496 -2.047 13.020 1.00 94.25 82 PHE A O 1
ATOM 652 N N . LEU A 1 83 ? 5.459 -2.570 12.078 1.00 96.06 83 LEU A N 1
ATOM 653 C CA . LEU A 1 83 ? 6.213 -2.569 13.335 1.00 96.06 83 LEU A CA 1
ATOM 654 C C . LEU A 1 83 ? 6.165 -1.196 14.025 1.00 96.06 83 LEU A C 1
ATOM 656 O O . LEU A 1 83 ? 5.968 -1.123 15.237 1.00 96.06 83 LEU A O 1
ATOM 660 N N . GLY A 1 84 ? 6.317 -0.109 13.264 1.00 95.00 84 GLY A N 1
ATOM 661 C CA . GLY A 1 84 ? 6.201 1.258 13.773 1.00 95.00 84 GLY A CA 1
ATOM 662 C C . GLY A 1 84 ? 4.802 1.583 14.304 1.00 95.00 84 GLY A C 1
ATOM 663 O O . GLY A 1 84 ? 4.680 2.137 15.395 1.00 95.00 84 GLY A O 1
ATOM 664 N N . VAL A 1 85 ? 3.746 1.202 13.577 1.00 93.81 85 VAL A N 1
ATOM 665 C CA . VAL A 1 85 ? 2.347 1.345 14.024 1.00 93.81 85 VAL A CA 1
ATOM 666 C C . VAL A 1 85 ? 2.123 0.579 15.328 1.00 93.81 85 VAL A C 1
ATOM 668 O O . VAL A 1 85 ? 1.599 1.144 16.290 1.00 93.81 85 VAL A O 1
ATOM 671 N N . GLY A 1 86 ? 2.600 -0.666 15.409 1.00 93.12 86 GLY A N 1
ATOM 672 C CA . GLY A 1 86 ? 2.544 -1.471 16.629 1.00 93.12 86 GLY A CA 1
ATOM 673 C C . GLY A 1 86 ? 3.285 -0.824 17.804 1.00 93.12 86 GLY A C 1
ATOM 674 O O . GLY A 1 86 ? 2.757 -0.787 18.912 1.00 93.12 86 GLY A O 1
ATOM 675 N N . ALA A 1 87 ? 4.462 -0.240 17.563 1.00 96.06 87 ALA A N 1
ATOM 676 C CA . ALA A 1 87 ? 5.233 0.469 18.587 1.00 96.06 87 ALA A CA 1
ATOM 677 C C . ALA A 1 87 ? 4.553 1.759 19.088 1.00 96.06 87 ALA A C 1
ATOM 679 O O . ALA A 1 87 ? 4.796 2.179 20.217 1.00 96.06 87 ALA A O 1
ATOM 680 N N . MET A 1 88 ? 3.706 2.388 18.266 1.00 95.38 88 MET A N 1
ATOM 681 C CA . MET A 1 88 ? 2.934 3.584 18.629 1.00 95.38 88 MET A CA 1
ATOM 682 C C . MET A 1 88 ? 1.547 3.266 19.214 1.00 95.38 88 MET A C 1
ATOM 684 O O . MET A 1 88 ? 0.851 4.180 19.656 1.00 95.38 88 MET A O 1
ATOM 688 N N . THR A 1 89 ? 1.124 1.999 19.213 1.00 92.56 89 THR A N 1
ATOM 689 C CA . THR A 1 89 ? -0.215 1.595 19.660 1.00 92.56 89 THR A CA 1
ATOM 690 C C . THR A 1 89 ? -0.283 1.490 21.186 1.00 92.56 89 THR A C 1
ATOM 692 O O . THR A 1 89 ? 0.455 0.721 21.800 1.00 92.56 89 THR A O 1
ATOM 695 N N . ASP A 1 90 ? -1.211 2.225 21.807 1.00 92.38 90 ASP A N 1
ATOM 696 C CA . ASP A 1 90 ? -1.517 2.096 23.236 1.00 92.38 90 ASP A CA 1
ATOM 697 C C . ASP A 1 90 ? -2.546 0.980 23.480 1.00 92.38 90 ASP A C 1
ATOM 699 O O . ASP A 1 90 ? -3.705 1.062 23.067 1.00 92.38 90 ASP A O 1
ATOM 703 N N . PHE A 1 91 ? -2.125 -0.068 24.189 1.00 90.69 91 PHE A N 1
ATOM 704 C CA . PHE A 1 91 ? -2.974 -1.205 24.547 1.00 90.69 91 PHE A CA 1
ATOM 705 C C . PHE A 1 91 ? -3.782 -0.991 25.835 1.00 90.69 91 PHE A C 1
ATOM 707 O O . PHE A 1 91 ? -4.666 -1.797 26.130 1.00 90.69 91 PHE A O 1
ATOM 714 N N . GLY A 1 92 ? -3.528 0.071 26.607 1.00 93.06 92 GLY A N 1
ATOM 715 C CA . GLY A 1 92 ? -4.219 0.355 27.869 1.00 93.06 92 GLY A CA 1
ATOM 716 C C . GLY A 1 92 ? -5.752 0.347 27.747 1.00 93.06 92 GLY A C 1
ATOM 717 O O . GLY A 1 92 ? -6.407 -0.393 28.489 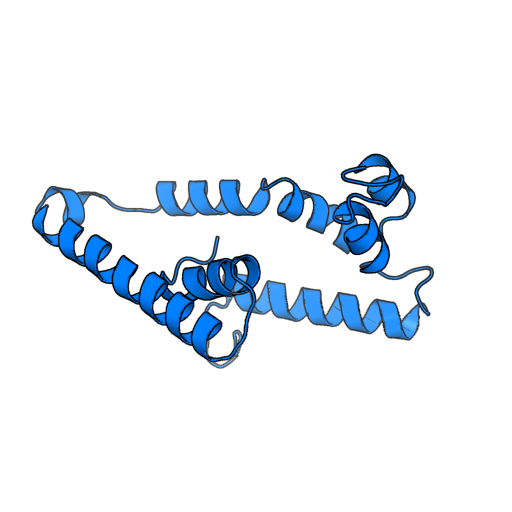1.00 93.06 92 GLY A O 1
ATOM 718 N N . PRO A 1 93 ? -6.350 1.080 26.786 1.00 88.75 93 PRO A N 1
ATOM 719 C CA . PRO A 1 93 ? -7.798 1.070 26.558 1.00 88.75 93 PRO A CA 1
ATOM 720 C C . PRO A 1 93 ? -8.352 -0.306 26.158 1.00 88.75 93 PRO A C 1
ATOM 722 O O . PRO A 1 93 ? -9.441 -0.687 26.595 1.00 88.75 93 PRO A O 1
ATOM 725 N N . LEU A 1 94 ? -7.595 -1.066 25.359 1.00 88.69 94 LEU A N 1
ATOM 726 C CA . LEU A 1 94 ? -7.980 -2.400 24.889 1.00 88.69 94 LEU A CA 1
ATOM 727 C C . LEU A 1 94 ? -8.016 -3.409 26.046 1.00 88.69 94 LEU A C 1
ATOM 729 O O . LEU A 1 94 ? -8.971 -4.175 26.182 1.00 88.69 94 LEU A O 1
ATOM 733 N N . LEU A 1 95 ? -6.995 -3.378 26.906 1.00 90.19 95 LEU A N 1
ATOM 734 C CA . LEU A 1 95 ? -6.875 -4.255 28.073 1.00 90.19 95 LEU A CA 1
ATOM 735 C C . LEU A 1 95 ? -7.885 -3.899 29.172 1.00 90.19 95 LEU A C 1
ATOM 737 O O . LEU A 1 95 ? -8.410 -4.794 29.832 1.00 90.19 95 LEU A O 1
ATOM 741 N N . ALA A 1 96 ? -8.192 -2.610 29.350 1.00 93.81 96 ALA A N 1
ATOM 742 C CA . ALA A 1 96 ? -9.160 -2.147 30.342 1.00 93.81 96 ALA A CA 1
ATOM 743 C C . ALA A 1 96 ? -10.603 -2.579 30.022 1.00 93.81 96 ALA A C 1
ATOM 745 O O . ALA A 1 96 ? -11.396 -2.804 30.937 1.00 93.81 96 ALA A O 1
ATOM 746 N N . ASN A 1 97 ? -10.958 -2.723 28.739 1.00 91.44 97 ASN A N 1
ATOM 747 C CA . ASN A 1 97 ? -12.260 -3.241 28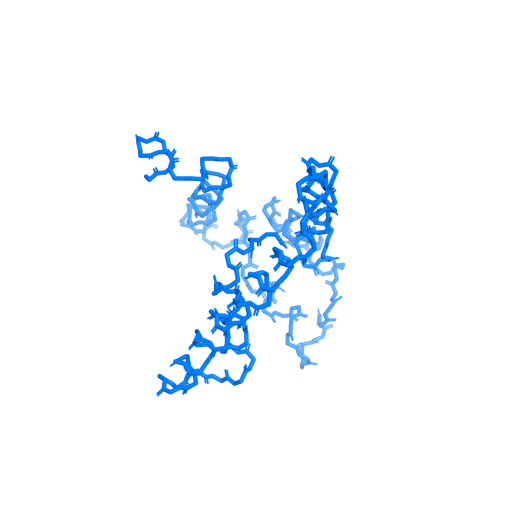.325 1.00 91.44 97 ASN A CA 1
ATOM 748 C C . ASN A 1 97 ? -12.127 -4.240 27.162 1.00 91.44 97 ASN A C 1
ATOM 750 O O . ASN A 1 97 ? -12.325 -3.863 26.002 1.00 91.44 97 ASN A O 1
ATOM 754 N N . PRO A 1 98 ? -11.898 -5.534 27.453 1.00 87.69 98 PRO A N 1
ATOM 755 C CA . PRO A 1 98 ? -11.667 -6.559 26.434 1.00 87.69 98 PRO A CA 1
ATOM 756 C C . PRO A 1 98 ? -12.830 -6.750 25.456 1.00 87.69 98 PRO A C 1
ATOM 758 O O . PRO A 1 98 ? -12.629 -7.251 24.355 1.00 87.69 98 PRO A O 1
ATOM 761 N N . LYS A 1 99 ? -14.055 -6.321 25.805 1.00 89.25 99 LYS A N 1
ATOM 762 C CA . LYS A 1 99 ? -15.199 -6.358 24.877 1.00 89.25 99 LYS A CA 1
ATOM 763 C C . LYS A 1 99 ? -14.971 -5.482 23.641 1.00 89.25 99 LYS A C 1
ATOM 765 O O . LYS A 1 99 ? -15.577 -5.746 22.610 1.00 89.25 99 LYS A O 1
ATOM 770 N N . SER A 1 100 ? -14.087 -4.484 23.719 1.00 83.12 100 SER A N 1
ATOM 771 C CA . SER A 1 100 ? -13.686 -3.669 22.566 1.00 83.12 100 SER A CA 1
ATOM 772 C C . SER A 1 100 ? -12.984 -4.481 21.467 1.00 83.12 100 SER A C 1
ATOM 774 O O . SER A 1 100 ? -13.105 -4.121 20.299 1.00 83.12 100 SER A O 1
ATOM 776 N N . LEU A 1 101 ? -12.378 -5.636 21.782 1.00 86.12 101 LEU A N 1
ATOM 777 C CA . LEU A 1 101 ? -11.849 -6.571 20.775 1.00 86.12 101 LEU A CA 1
ATOM 778 C C . LEU A 1 101 ? -12.932 -7.061 19.802 1.00 86.12 101 LEU A C 1
ATOM 780 O O . LEU A 1 101 ? -12.647 -7.304 18.632 1.00 86.12 101 LEU A O 1
ATOM 784 N N . LEU A 1 102 ? -14.189 -7.160 20.251 1.00 85.69 102 LEU A N 1
ATOM 785 C CA . LEU A 1 102 ? -15.309 -7.549 19.388 1.00 85.69 102 LEU A CA 1
ATOM 786 C C . LEU A 1 102 ? -15.601 -6.496 18.310 1.00 85.69 102 LEU A C 1
ATOM 788 O O . LEU A 1 102 ? -16.118 -6.840 17.251 1.00 85.69 102 LEU A O 1
ATOM 792 N N . LEU A 1 103 ? -15.233 -5.230 18.540 1.00 81.12 103 LEU A N 1
ATOM 793 C CA . LEU A 1 103 ? -15.319 -4.185 17.521 1.00 81.12 103 LEU A CA 1
ATOM 794 C C . LEU A 1 103 ? -14.273 -4.407 16.416 1.00 81.12 103 LEU A C 1
ATOM 796 O O . LEU A 1 103 ? -14.577 -4.220 15.242 1.00 81.12 103 LEU A O 1
ATOM 800 N N . GLY A 1 104 ? -13.081 -4.896 16.776 1.00 82.38 104 GLY A N 1
ATOM 801 C CA . GLY A 1 104 ? -12.077 -5.355 15.810 1.00 82.38 104 GLY A CA 1
ATOM 802 C C . GLY A 1 104 ? -12.557 -6.569 15.008 1.00 82.38 104 GLY A C 1
ATOM 803 O O . GLY A 1 104 ? -12.362 -6.630 13.798 1.00 82.38 104 GLY A O 1
ATOM 804 N N . ALA A 1 105 ? -13.281 -7.495 15.643 1.00 84.56 105 ALA A N 1
ATOM 805 C CA . ALA A 1 105 ? -13.931 -8.594 14.926 1.00 84.56 105 ALA A CA 1
ATOM 806 C C . ALA A 1 105 ? -15.017 -8.094 13.953 1.00 84.56 105 ALA A C 1
ATOM 808 O O . ALA A 1 105 ? -15.165 -8.644 12.866 1.00 84.56 105 ALA A O 1
ATOM 809 N N . ALA A 1 106 ? -15.741 -7.022 14.291 1.00 84.56 106 ALA A N 1
ATOM 810 C CA . ALA A 1 106 ? -16.699 -6.405 13.376 1.00 84.56 106 ALA A CA 1
ATOM 811 C C . ALA A 1 106 ? -16.021 -5.732 12.166 1.00 84.56 106 ALA A C 1
ATOM 813 O O . ALA A 1 106 ? -16.613 -5.709 11.089 1.00 84.56 106 ALA A O 1
ATOM 814 N N . ALA A 1 107 ? -14.775 -5.258 12.291 1.00 83.12 107 ALA A N 1
ATOM 815 C CA . ALA A 1 107 ? -14.014 -4.710 11.163 1.00 83.12 107 ALA A CA 1
ATOM 816 C C . ALA A 1 107 ? -13.761 -5.755 10.054 1.00 83.12 107 ALA A C 1
ATOM 818 O O . ALA A 1 107 ? -13.764 -5.415 8.872 1.00 83.12 107 ALA A O 1
ATOM 819 N N . GLN A 1 108 ? -13.663 -7.045 10.402 1.00 89.62 108 GLN A N 1
ATOM 820 C CA . GLN A 1 108 ? -13.560 -8.140 9.423 1.00 89.62 108 GLN A CA 1
ATOM 821 C C . GLN A 1 108 ? -14.785 -8.222 8.498 1.00 89.62 108 GLN A C 1
ATOM 823 O O . GLN A 1 108 ? -14.657 -8.629 7.346 1.00 89.62 108 GLN A O 1
ATOM 828 N N . LEU A 1 109 ? -15.971 -7.787 8.949 1.00 92.12 109 LEU A N 1
ATOM 829 C CA . LEU A 1 109 ? -17.151 -7.722 8.079 1.00 92.12 109 LEU A CA 1
ATOM 830 C C . LEU A 1 109 ? -16.948 -6.743 6.918 1.00 92.12 109 LEU A C 1
ATOM 832 O O . LEU A 1 109 ? -17.443 -7.005 5.825 1.00 92.12 109 LEU A O 1
ATOM 836 N N . GLY A 1 110 ? -16.198 -5.656 7.130 1.00 92.94 110 GLY A N 1
ATOM 837 C CA . GLY A 1 110 ? -15.823 -4.722 6.068 1.00 92.94 110 GLY A CA 1
ATOM 838 C C . GLY A 1 110 ? -14.976 -5.397 4.990 1.00 92.94 110 GLY A C 1
ATOM 839 O O . GLY A 1 110 ? -15.258 -5.240 3.802 1.00 92.94 110 GLY A O 1
ATOM 840 N N . VAL A 1 111 ? -14.007 -6.221 5.407 1.00 94.75 111 VAL A N 1
ATOM 841 C CA . VAL A 1 111 ? -13.152 -7.007 4.502 1.00 94.75 111 VAL A CA 1
ATOM 842 C C . VAL A 1 111 ? -13.980 -7.980 3.667 1.00 94.75 111 VAL A C 1
ATOM 844 O O . VAL A 1 111 ? -13.880 -7.993 2.439 1.00 94.75 111 VAL A O 1
ATOM 847 N N . PHE A 1 112 ? -14.851 -8.761 4.314 1.00 95.12 112 PHE A N 1
ATOM 848 C CA . PHE A 1 112 ? -15.714 -9.711 3.611 1.00 95.12 112 PHE A CA 1
ATOM 849 C C . PHE A 1 112 ? -16.689 -9.016 2.664 1.00 95.12 112 PHE A C 1
ATOM 851 O O . PHE A 1 112 ? -16.875 -9.475 1.540 1.00 95.12 112 PHE A O 1
ATOM 858 N N . LEU A 1 113 ? -17.294 -7.903 3.082 1.00 95.94 113 LEU A N 1
ATOM 859 C CA . LEU A 1 113 ? -18.218 -7.156 2.236 1.00 95.94 113 LEU A CA 1
ATOM 860 C C . LEU A 1 113 ? -17.519 -6.638 0.973 1.00 95.94 113 LEU A C 1
ATOM 862 O O . LEU A 1 113 ? -18.036 -6.833 -0.125 1.00 95.94 113 LEU A O 1
ATOM 866 N N . ALA A 1 114 ? -16.336 -6.031 1.112 1.00 96.12 114 ALA A N 1
ATOM 867 C CA . ALA A 1 114 ? -15.549 -5.555 -0.024 1.00 96.12 114 ALA A CA 1
ATOM 868 C C . ALA A 1 114 ? -15.140 -6.706 -0.962 1.00 96.12 114 ALA A C 1
ATOM 870 O O . ALA A 1 114 ? -15.291 -6.585 -2.178 1.00 96.12 114 ALA A O 1
ATOM 871 N N . PHE A 1 115 ? -14.717 -7.845 -0.402 1.00 96.81 115 PHE A N 1
ATOM 872 C CA . PHE A 1 115 ? -14.405 -9.059 -1.159 1.00 96.81 115 PHE A CA 1
ATOM 873 C C . PHE A 1 115 ? -15.608 -9.571 -1.965 1.00 96.81 115 PHE A C 1
ATOM 875 O O . PHE A 1 115 ? -15.506 -9.755 -3.177 1.00 96.81 115 PHE A O 1
ATOM 882 N N . PHE A 1 116 ? -16.765 -9.771 -1.323 1.00 96.81 116 PHE A N 1
ATOM 883 C CA . PHE A 1 116 ? -17.958 -10.289 -1.999 1.00 96.81 116 PHE A CA 1
ATOM 884 C C . PHE A 1 116 ? -18.443 -9.346 -3.096 1.00 96.81 116 PHE A C 1
ATOM 886 O O . PHE A 1 116 ? -18.806 -9.804 -4.178 1.00 96.81 116 PHE A O 1
ATOM 893 N N . LEU A 1 117 ? -18.415 -8.034 -2.850 1.00 97.12 117 LEU A N 1
ATOM 894 C CA . LEU A 1 117 ? -18.757 -7.048 -3.870 1.00 97.12 117 LEU A CA 1
ATOM 895 C C . LEU A 1 117 ? -17.793 -7.112 -5.060 1.00 97.12 117 LEU A C 1
ATOM 897 O O . LEU A 1 117 ? -18.255 -7.096 -6.198 1.00 97.12 117 LEU A O 1
ATOM 901 N N . ALA A 1 118 ? -16.485 -7.246 -4.826 1.00 97.19 118 ALA A N 1
ATOM 902 C CA . ALA A 1 118 ? -15.504 -7.387 -5.900 1.00 97.19 118 ALA A CA 1
ATOM 903 C C . ALA A 1 118 ? -15.748 -8.654 -6.742 1.00 97.19 118 ALA A C 1
ATOM 905 O O . ALA A 1 118 ? -15.782 -8.577 -7.971 1.00 97.19 118 ALA A O 1
ATOM 906 N N . VAL A 1 119 ? -16.013 -9.798 -6.102 1.00 97.00 119 VAL A N 1
ATOM 907 C CA . VAL A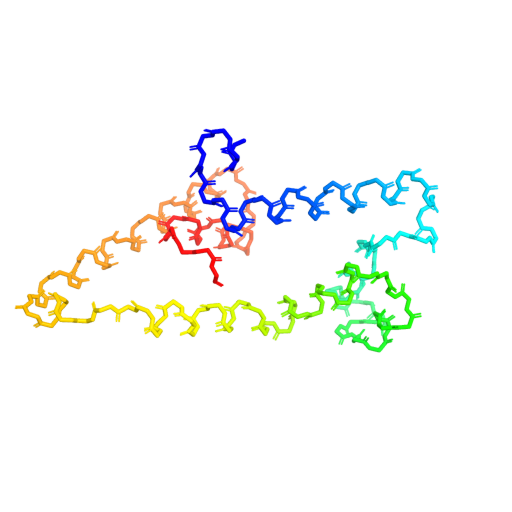 1 119 ? -16.368 -11.040 -6.813 1.00 97.00 119 VAL A CA 1
ATOM 908 C C . VAL A 1 119 ? -17.647 -10.860 -7.638 1.00 97.00 119 VAL A C 1
ATOM 910 O O . VAL A 1 119 ? -17.679 -11.235 -8.807 1.00 97.00 119 VAL A O 1
ATOM 913 N N . CYS A 1 120 ? -18.689 -10.237 -7.076 1.00 96.94 120 CYS A N 1
ATOM 914 C CA . CYS A 1 120 ? -19.949 -9.976 -7.784 1.00 96.94 120 CYS A CA 1
ATOM 915 C C . CYS A 1 120 ? -19.785 -9.050 -9.000 1.00 96.94 120 CYS A C 1
ATOM 917 O O . CYS A 1 120 ? -20.559 -9.151 -9.950 1.00 96.94 120 CYS A O 1
ATOM 919 N N . ILE A 1 121 ? -18.796 -8.153 -8.978 1.00 96.62 121 ILE A N 1
ATOM 920 C CA . ILE A 1 121 ? -18.474 -7.238 -10.086 1.00 96.62 121 ILE A CA 1
ATOM 921 C C . ILE A 1 121 ? -17.575 -7.922 -11.143 1.00 96.62 121 ILE A C 1
ATOM 923 O O . ILE A 1 121 ? -17.379 -7.377 -12.227 1.00 96.62 121 ILE A O 1
ATOM 927 N N . GLY A 1 122 ? -17.096 -9.144 -10.882 1.00 95.81 122 GLY A N 1
ATOM 928 C CA . GLY A 1 122 ? -16.380 -9.979 -11.852 1.00 95.81 122 GLY A CA 1
ATOM 929 C C . GLY A 1 122 ? -14.860 -10.018 -11.684 1.00 95.81 122 GLY A C 1
ATOM 930 O O . GLY A 1 122 ? -14.179 -10.503 -12.585 1.00 95.81 122 GLY A O 1
ATOM 931 N N . PHE A 1 123 ? -14.318 -9.536 -10.560 1.00 97.12 123 PHE A N 1
ATOM 932 C CA . PHE A 1 123 ? -12.896 -9.708 -10.246 1.00 97.12 123 PHE A CA 1
ATOM 933 C C . PHE A 1 123 ? -12.567 -11.174 -9.940 1.00 97.12 123 PHE A C 1
ATOM 935 O O . PHE A 1 123 ? -13.384 -11.909 -9.377 1.00 97.12 123 PHE A O 1
ATOM 942 N N . SER A 1 124 ? -11.349 -11.599 -10.281 1.00 96.69 124 SER A N 1
ATOM 943 C CA . SER A 1 124 ? -10.863 -12.934 -9.921 1.00 96.69 124 SER A CA 1
ATOM 944 C C . SER A 1 124 ? -10.711 -13.078 -8.402 1.00 96.69 124 SER A C 1
ATOM 946 O O . SER A 1 124 ? -10.610 -12.091 -7.676 1.00 96.69 124 SER A O 1
ATOM 948 N N . GLY A 1 125 ? -10.659 -14.316 -7.900 1.00 95.19 125 GLY A N 1
ATOM 949 C CA . GLY A 1 125 ? -10.479 -14.577 -6.465 1.00 95.19 125 GLY A CA 1
ATOM 950 C C . GLY A 1 125 ? -9.278 -13.838 -5.845 1.00 95.19 125 GLY A C 1
ATOM 951 O O . GLY A 1 125 ? -9.463 -13.168 -4.830 1.00 95.19 125 GLY A O 1
ATOM 952 N N . PRO A 1 126 ? -8.073 -13.897 -6.448 1.00 94.81 126 PRO A N 1
ATOM 953 C CA . PRO A 1 126 ? -6.903 -13.170 -5.952 1.00 94.81 126 PRO A CA 1
ATOM 954 C C . PRO A 1 126 ? -7.053 -11.641 -5.982 1.00 94.81 126 PRO A C 1
ATOM 956 O O . PRO A 1 126 ? -6.680 -10.969 -5.022 1.00 94.81 126 PRO A O 1
ATOM 959 N N . GLU A 1 127 ? -7.631 -11.079 -7.047 1.00 94.94 127 GLU A N 1
ATOM 960 C CA . GLU A 1 127 ? -7.867 -9.630 -7.150 1.00 94.94 127 GLU A CA 1
ATOM 961 C C . GLU A 1 127 ? -8.903 -9.162 -6.127 1.00 94.94 127 GLU A C 1
ATOM 963 O O . GLU A 1 127 ? -8.692 -8.176 -5.423 1.00 94.94 127 GLU A O 1
ATOM 968 N N . ALA A 1 128 ? -10.005 -9.904 -5.996 1.00 97.00 128 ALA A N 1
ATOM 969 C CA . ALA A 1 128 ? -11.039 -9.631 -5.013 1.00 97.00 128 ALA A CA 1
ATOM 970 C C . ALA A 1 128 ? -10.495 -9.727 -3.583 1.00 97.00 128 ALA A C 1
ATOM 972 O O . ALA A 1 128 ? -10.870 -8.915 -2.740 1.00 97.00 128 ALA A O 1
ATOM 973 N N . ALA A 1 129 ? -9.589 -10.673 -3.304 1.00 95.19 129 ALA A N 1
ATOM 974 C CA . ALA A 1 129 ? -8.919 -10.783 -2.009 1.00 95.19 129 ALA A CA 1
ATOM 975 C C . ALA A 1 129 ? -8.086 -9.533 -1.696 1.00 95.19 129 ALA A C 1
ATOM 977 O O . ALA A 1 129 ? -8.207 -8.992 -0.599 1.00 95.19 129 ALA A O 1
ATOM 978 N N . ALA A 1 130 ? -7.315 -9.026 -2.665 1.00 94.38 130 ALA A N 1
ATOM 979 C CA . ALA A 1 130 ? -6.559 -7.784 -2.502 1.00 94.38 130 ALA A CA 1
ATOM 980 C C . ALA A 1 130 ? -7.477 -6.564 -2.283 1.00 94.38 130 ALA A C 1
ATOM 982 O O . ALA A 1 130 ? -7.216 -5.751 -1.399 1.00 94.38 130 ALA A O 1
ATOM 983 N N . ILE A 1 131 ? -8.586 -6.460 -3.029 1.00 95.69 131 ILE A N 1
ATOM 984 C CA . ILE A 1 131 ? -9.599 -5.401 -2.846 1.00 95.69 131 ILE A CA 1
ATOM 985 C C . ILE A 1 131 ? -10.263 -5.503 -1.466 1.00 95.69 131 ILE A C 1
ATOM 987 O O . ILE A 1 131 ? -10.516 -4.484 -0.825 1.00 95.69 131 ILE A O 1
ATOM 991 N N . GLY A 1 132 ? -10.523 -6.722 -0.990 1.00 95.31 132 GLY A N 1
ATOM 992 C CA . GLY A 1 132 ? -11.137 -6.986 0.308 1.00 95.31 132 GLY A CA 1
ATOM 993 C C . GLY A 1 132 ? -10.393 -6.317 1.463 1.00 95.31 132 GLY A C 1
ATOM 994 O O . GLY A 1 132 ? -11.026 -5.721 2.330 1.00 95.31 132 GLY A O 1
ATOM 995 N N . ILE A 1 133 ? -9.058 -6.335 1.449 1.00 93.75 133 ILE A N 1
ATOM 996 C CA . ILE A 1 133 ? -8.230 -5.762 2.525 1.00 93.75 133 ILE A CA 1
ATOM 997 C C . ILE A 1 133 ? -8.473 -4.256 2.722 1.00 93.75 133 ILE A C 1
ATOM 999 O O . ILE A 1 133 ? -8.404 -3.780 3.853 1.00 93.75 133 ILE A O 1
ATOM 1003 N N . ILE A 1 134 ? -8.896 -3.521 1.683 1.00 93.81 134 ILE A N 1
ATOM 1004 C CA . ILE A 1 134 ? -9.285 -2.101 1.795 1.00 93.81 134 ILE A CA 1
ATOM 1005 C C . ILE A 1 134 ? -10.394 -1.912 2.846 1.00 93.81 134 ILE A C 1
ATOM 1007 O O . ILE A 1 134 ? -10.404 -0.920 3.575 1.00 93.81 134 ILE A O 1
ATOM 1011 N N . GLY A 1 135 ? -11.306 -2.882 2.975 1.00 91.94 135 GLY A N 1
ATOM 1012 C CA . GLY A 1 135 ? -12.379 -2.870 3.971 1.00 91.94 135 GLY A CA 1
ATOM 1013 C C . GLY A 1 135 ? -11.900 -2.983 5.424 1.00 91.94 135 GLY A C 1
ATOM 1014 O O . GLY A 1 135 ? -12.669 -2.674 6.331 1.00 91.94 135 GLY A O 1
ATOM 1015 N N . GLY A 1 136 ? -10.648 -3.393 5.649 1.00 88.75 136 GLY A N 1
ATOM 1016 C CA . GLY A 1 136 ? -10.005 -3.412 6.963 1.00 88.75 136 GLY A CA 1
ATOM 1017 C C . GLY A 1 136 ? -9.467 -2.049 7.406 1.00 88.75 136 GLY A C 1
ATOM 1018 O O . GLY A 1 136 ? -9.153 -1.891 8.581 1.00 88.75 136 GLY A O 1
ATOM 1019 N N . ALA A 1 137 ? -9.400 -1.070 6.491 1.00 87.69 137 ALA A N 1
ATOM 1020 C CA . ALA A 1 137 ? -8.846 0.269 6.716 1.00 87.69 137 ALA A CA 1
ATOM 1021 C C . ALA A 1 137 ? -7.404 0.276 7.268 1.00 87.69 137 ALA A C 1
ATOM 1023 O O . ALA A 1 137 ? -6.996 1.236 7.921 1.00 87.69 137 ALA A O 1
ATOM 1024 N N . ASP A 1 138 ? -6.645 -0.782 6.979 1.00 86.00 138 ASP A N 1
ATOM 1025 C CA . ASP A 1 138 ? -5.238 -0.927 7.336 1.00 86.00 138 ASP A CA 1
ATOM 1026 C C . ASP A 1 138 ? -4.401 -0.915 6.055 1.00 86.00 138 ASP A C 1
ATOM 1028 O O . ASP A 1 138 ? -4.631 -1.710 5.142 1.00 86.00 138 ASP A O 1
ATOM 1032 N N . GLY A 1 139 ? -3.530 0.084 5.937 1.00 80.94 139 GLY A N 1
ATOM 1033 C CA . GLY A 1 139 ? -2.790 0.382 4.709 1.00 80.94 139 GLY A CA 1
ATOM 1034 C C . GLY A 1 139 ? -1.457 -0.366 4.565 1.00 80.94 139 GLY A C 1
ATOM 1035 O O . GLY A 1 139 ? -1.206 -0.888 3.478 1.00 80.94 139 GLY A O 1
ATOM 1036 N N . PRO A 1 140 ? -0.578 -0.351 5.587 1.00 77.94 140 PRO A N 1
ATOM 1037 C CA . PRO A 1 140 ? 0.702 -1.068 5.592 1.00 77.94 140 PRO A CA 1
ATOM 1038 C C . PRO A 1 140 ? 0.542 -2.585 5.714 1.00 77.94 140 PRO A C 1
ATOM 1040 O O . PRO A 1 140 ? 1.271 -3.292 4.985 1.00 77.94 140 PRO A O 1
#

Sequence (140 aa):
LGIVKKYEPLLLCGIAFGCLLSNLSYFVGQGDNALYHPELWAQFIDETSPYYHSYGHIMSNAGLLDFFYIGVKAGIYPSLIFLGVGAMTDFGPLLANPKSLLLGAAAQLGVFLAFFLAVCIGFSGPEAAAIGIIGGADGP

pLDDT: mean 91.01, std 6.0, range [65.12, 97.19]